Protein AF-F0G8I0-F1 (afdb_monomer)

Nearest PDB structures (foldseek):
  6bz1-assembly1_C  TM=3.722E-01  e=6.998E+00  Homo sapiens
  8k6n-assembly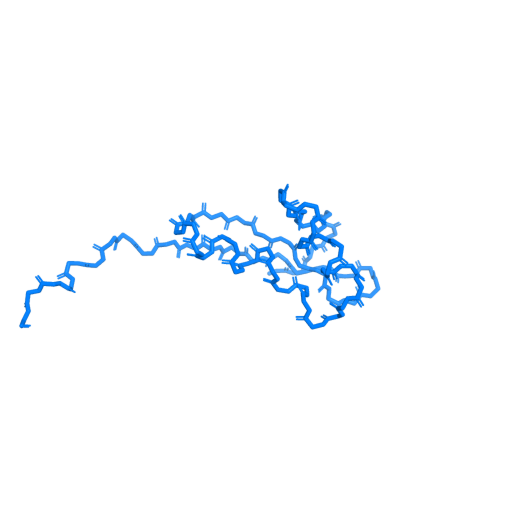1_E  TM=2.847E-01  e=9.162E+00  Homo sapiens

Secondary structure (DSSP, 8-state):
-EE-SPPPPPSSHHHHHHHHH-GGGGGHHHHHHHHTT--EEEEEEEETTEEEEEEE-----------

Mean predicted aligned error: 6.4 Å

Structure (mmCIF, N/CA/C/O backbone):
data_AF-F0G8I0-F1
#
_entry.id   AF-F0G8I0-F1
#
loop_
_atom_site.group_PDB
_atom_site.id
_atom_site.type_symbol
_atom_site.label_atom_id
_atom_site.label_alt_id
_atom_site.label_comp_id
_atom_site.label_asym_id
_atom_site.label_entity_id
_atom_site.label_seq_id
_atom_site.pdbx_PDB_ins_code
_atom_site.Cartn_x
_atom_site.Cartn_y
_atom_site.Cartn_z
_atom_site.occupancy
_atom_site.B_iso_or_equiv
_atom_site.auth_seq_id
_atom_site.auth_comp_id
_atom_site.auth_asym_id
_atom_site.auth_atom_id
_atom_site.pdbx_PDB_model_num
ATOM 1 N N . GLN A 1 1 ? -6.333 3.416 -8.468 1.00 87.69 1 GLN A N 1
ATOM 2 C CA . GLN A 1 1 ? -7.779 3.650 -8.244 1.00 87.69 1 GLN A CA 1
ATOM 3 C C . GLN A 1 1 ? -8.007 3.972 -6.769 1.00 87.69 1 GLN A C 1
ATOM 5 O O . GLN A 1 1 ? -7.280 3.424 -5.956 1.00 87.69 1 GLN A O 1
ATOM 10 N N . LEU A 1 2 ? -8.948 4.848 -6.396 1.00 90.62 2 LEU A N 1
ATOM 11 C CA . LEU A 1 2 ? -9.312 5.016 -4.976 1.00 90.62 2 LEU A CA 1
ATOM 12 C C . LEU A 1 2 ? -10.202 3.851 -4.531 1.00 90.62 2 LEU A C 1
ATOM 14 O O . LEU A 1 2 ? -11.082 3.436 -5.284 1.00 90.62 2 LEU A O 1
ATOM 18 N N . THR A 1 3 ? -9.950 3.313 -3.345 1.00 90.44 3 THR A N 1
ATOM 19 C CA . THR A 1 3 ? -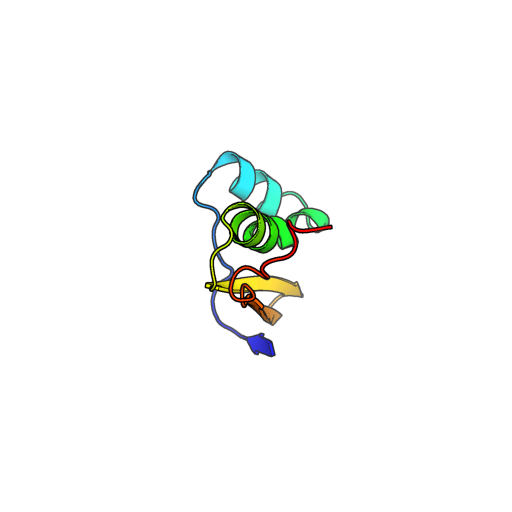10.635 2.132 -2.815 1.00 90.44 3 THR A CA 1
ATOM 20 C C . THR A 1 3 ? -10.866 2.261 -1.314 1.00 90.44 3 THR A C 1
ATOM 22 O O . THR A 1 3 ? -10.115 2.949 -0.622 1.00 90.44 3 THR A O 1
ATOM 25 N N . ASP A 1 4 ? -11.889 1.563 -0.831 1.00 88.31 4 ASP A N 1
ATOM 26 C CA . ASP A 1 4 ? -12.154 1.365 0.597 1.00 88.31 4 ASP A CA 1
ATOM 27 C C . ASP A 1 4 ? -11.523 0.057 1.118 1.00 88.31 4 ASP A C 1
ATOM 29 O O . ASP A 1 4 ? -11.464 -0.186 2.320 1.00 88.31 4 ASP A O 1
ATOM 33 N N . ALA A 1 5 ? -10.989 -0.784 0.220 1.00 90.31 5 ALA A N 1
ATOM 34 C CA . ALA A 1 5 ? -10.333 -2.038 0.583 1.00 90.31 5 ALA A CA 1
ATOM 35 C C . ALA A 1 5 ? -9.210 -1.814 1.615 1.00 90.31 5 ALA A C 1
ATOM 37 O O . ALA A 1 5 ? -8.539 -0.784 1.561 1.00 90.31 5 ALA A O 1
ATOM 38 N N . PRO A 1 6 ? -8.973 -2.756 2.545 1.00 89.69 6 PRO A N 1
ATOM 39 C CA . PRO A 1 6 ? -7.930 -2.600 3.553 1.00 89.69 6 PRO A CA 1
ATOM 40 C C . PRO A 1 6 ? -6.543 -2.466 2.912 1.00 89.69 6 PRO A C 1
ATOM 42 O O . PRO A 1 6 ? -6.266 -3.073 1.874 1.00 89.69 6 PRO A O 1
ATOM 45 N N . ALA A 1 7 ? -5.666 -1.685 3.548 1.00 91.75 7 ALA A N 1
ATOM 46 C CA . ALA A 1 7 ? -4.288 -1.524 3.101 1.00 91.75 7 ALA A CA 1
ATOM 47 C C . ALA A 1 7 ? -3.544 -2.866 3.101 1.00 91.75 7 ALA A C 1
ATOM 49 O O . ALA A 1 7 ? -3.736 -3.713 3.977 1.00 91.75 7 ALA A O 1
ATOM 50 N N . THR A 1 8 ? -2.675 -3.057 2.112 1.00 93.69 8 THR A N 1
ATOM 51 C CA . THR A 1 8 ? -1.858 -4.262 2.000 1.00 93.69 8 THR A CA 1
ATOM 52 C C . THR A 1 8 ? -0.842 -4.300 3.134 1.00 93.69 8 THR A C 1
ATOM 54 O O . THR A 1 8 ? 0.008 -3.417 3.247 1.00 93.69 8 THR A O 1
ATOM 57 N N . MET A 1 9 ? -0.923 -5.347 3.952 1.00 93.25 9 MET A N 1
ATOM 58 C CA . MET A 1 9 ? 0.025 -5.596 5.035 1.00 93.25 9 MET A CA 1
ATOM 59 C C . MET A 1 9 ? 1.313 -6.220 4.504 1.00 93.25 9 MET A C 1
ATOM 61 O O . MET A 1 9 ? 1.287 -7.068 3.608 1.00 93.25 9 MET A O 1
ATOM 65 N N . LEU A 1 10 ? 2.440 -5.843 5.098 1.00 91.25 10 LEU A N 1
ATOM 66 C CA . LEU A 1 10 ? 3.723 -6.488 4.850 1.00 91.25 10 LEU A CA 1
ATOM 67 C C . LEU A 1 10 ? 3.832 -7.791 5.645 1.00 91.25 10 LEU A C 1
ATOM 69 O O . LEU A 1 10 ? 3.427 -7.876 6.801 1.00 91.25 10 LEU A O 1
ATOM 73 N N . ALA A 1 11 ? 4.453 -8.805 5.039 1.00 89.56 11 ALA A N 1
ATOM 74 C CA . ALA A 1 11 ? 4.732 -10.075 5.714 1.00 89.56 11 ALA A CA 1
ATOM 75 C C . ALA A 1 11 ? 5.780 -9.934 6.838 1.00 89.56 11 ALA A C 1
ATOM 77 O O . ALA A 1 11 ? 5.808 -10.733 7.773 1.00 89.56 11 ALA A O 1
ATOM 78 N N . HIS A 1 12 ? 6.643 -8.918 6.751 1.0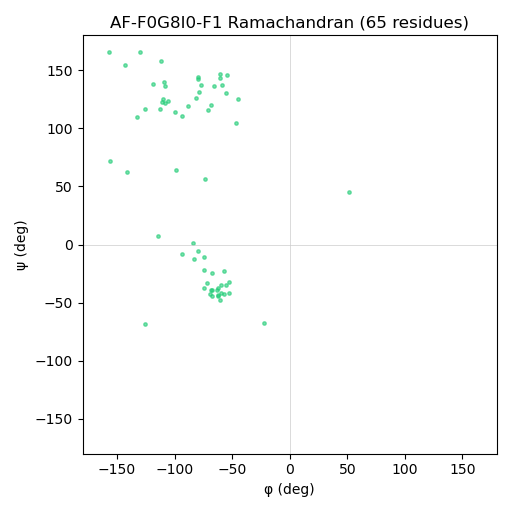0 91.69 12 HIS A N 1
ATOM 79 C CA . HIS A 1 12 ? 7.702 -8.650 7.718 1.00 91.69 12 HIS A CA 1
ATOM 80 C C . HIS A 1 12 ? 7.221 -7.649 8.772 1.00 91.69 12 HIS A C 1
ATOM 82 O O . HIS A 1 12 ? 7.067 -6.463 8.479 1.00 91.69 12 HIS A O 1
ATOM 88 N N . ALA A 1 13 ? 7.042 -8.117 10.009 1.00 91.19 13 ALA A N 1
ATOM 89 C CA . ALA A 1 13 ? 6.504 -7.313 11.110 1.00 91.19 13 ALA A CA 1
ATOM 90 C C . ALA A 1 13 ? 7.285 -6.009 11.370 1.00 91.19 13 ALA A C 1
ATOM 92 O O . ALA A 1 13 ? 6.685 -4.987 11.687 1.00 91.19 13 ALA A O 1
ATOM 93 N N . GLU A 1 14 ? 8.609 -6.012 11.193 1.00 92.56 14 GLU A N 1
ATOM 94 C CA . GLU A 1 14 ? 9.441 -4.812 11.371 1.00 92.56 14 GLU A CA 1
ATOM 95 C C . GLU A 1 14 ? 9.163 -3.743 10.303 1.00 92.56 14 GLU A C 1
ATOM 97 O O . GLU A 1 14 ? 9.084 -2.552 10.609 1.00 92.56 14 GLU A O 1
ATOM 102 N N . LEU A 1 15 ? 8.953 -4.164 9.052 1.00 91.50 15 LEU A N 1
ATOM 103 C CA . LEU A 1 15 ? 8.598 -3.250 7.965 1.00 91.50 15 LEU A CA 1
ATOM 104 C C . LEU A 1 15 ? 7.162 -2.739 8.120 1.00 91.50 15 LEU A C 1
ATOM 106 O O . LEU A 1 15 ? 6.887 -1.583 7.808 1.00 91.50 15 LEU A O 1
ATOM 110 N N . GLU A 1 16 ? 6.263 -3.562 8.658 1.00 93.50 16 GLU A N 1
ATOM 111 C CA . GLU A 1 16 ? 4.888 -3.162 8.964 1.00 93.50 16 GLU A CA 1
ATOM 112 C C . GLU A 1 16 ? 4.822 -2.138 10.110 1.00 93.50 16 GLU A C 1
ATOM 114 O O . GLU A 1 16 ? 4.075 -1.155 10.042 1.00 93.50 16 GLU A O 1
ATOM 119 N N . ALA A 1 17 ? 5.664 -2.304 11.134 1.00 93.31 17 ALA A N 1
ATOM 120 C CA . ALA A 1 17 ? 5.822 -1.321 12.201 1.00 93.31 17 ALA A CA 1
ATOM 121 C C . ALA A 1 17 ? 6.345 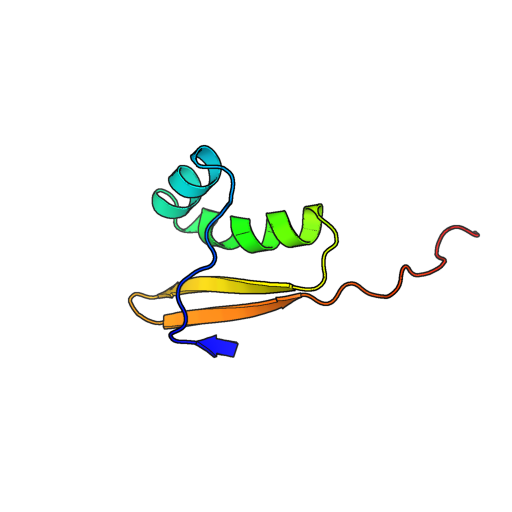0.019 11.654 1.00 93.31 17 ALA A C 1
ATOM 123 O O . ALA A 1 17 ? 5.804 1.077 11.986 1.00 93.31 17 ALA A O 1
ATOM 124 N N . LEU A 1 18 ? 7.339 -0.016 10.756 1.00 92.94 18 LEU A N 1
ATOM 125 C CA . LEU A 1 18 ? 7.852 1.179 10.079 1.00 92.94 18 LEU A CA 1
ATOM 126 C C . LEU A 1 18 ? 6.773 1.859 9.224 1.00 92.94 18 LEU A C 1
ATOM 128 O O . LEU A 1 18 ? 6.626 3.079 9.283 1.00 92.94 18 LEU A O 1
ATOM 132 N N . ARG A 1 19 ? 5.999 1.081 8.460 1.00 92.94 19 ARG A N 1
ATOM 133 C CA . ARG A 1 19 ? 4.890 1.568 7.626 1.00 92.94 19 ARG A CA 1
ATOM 134 C C . ARG A 1 19 ? 3.846 2.322 8.451 1.00 92.94 19 ARG A C 1
ATOM 136 O O . ARG A 1 19 ? 3.385 3.381 8.036 1.00 92.94 19 ARG A O 1
ATOM 143 N N . THR A 1 20 ? 3.510 1.793 9.627 1.00 91.00 20 THR A N 1
ATOM 144 C CA . THR A 1 20 ? 2.502 2.372 10.528 1.00 91.00 20 THR A CA 1
ATOM 145 C C . THR A 1 20 ? 3.021 3.624 11.243 1.00 91.00 20 THR A C 1
ATOM 147 O O . THR A 1 20 ? 2.283 4.591 11.415 1.00 91.00 20 THR A O 1
ATOM 150 N N . GLY A 1 21 ? 4.300 3.638 11.635 1.00 91.38 21 GLY A N 1
ATOM 151 C CA . GLY A 1 21 ? 4.920 4.763 12.346 1.00 91.38 21 GLY A C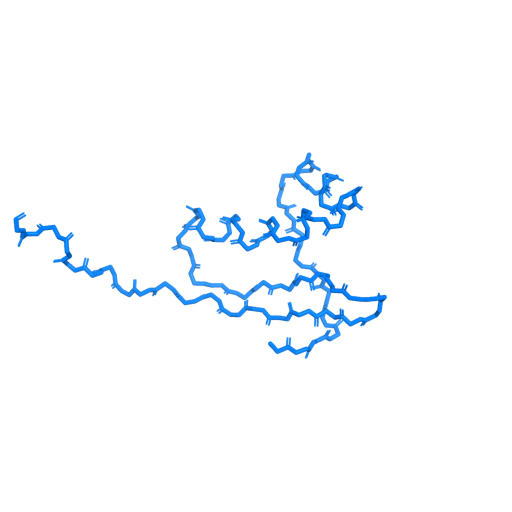A 1
ATOM 152 C C . GLY A 1 21 ? 5.420 5.904 11.452 1.00 91.38 21 GLY A C 1
ATOM 153 O O . GLY A 1 21 ? 5.753 6.971 11.965 1.00 91.38 21 GLY A O 1
ATOM 154 N N . ASN A 1 22 ? 5.497 5.705 10.133 1.00 91.06 22 ASN A N 1
ATOM 155 C CA . ASN A 1 22 ? 6.052 6.679 9.197 1.00 91.06 22 ASN A CA 1
ATOM 156 C C . ASN A 1 22 ? 5.139 6.882 7.969 1.00 91.06 22 ASN A C 1
ATOM 158 O O . ASN A 1 22 ? 5.107 6.032 7.078 1.00 91.06 22 ASN A O 1
ATOM 162 N N . PRO A 1 23 ? 4.481 8.050 7.838 1.00 86.31 23 PRO A N 1
ATOM 163 C CA . PRO A 1 23 ? 3.670 8.407 6.672 1.00 86.31 23 PRO A CA 1
ATOM 164 C C . PRO A 1 23 ? 4.379 8.266 5.319 1.00 86.31 23 PRO A C 1
ATOM 166 O O . PRO A 1 23 ? 3.741 7.945 4.319 1.00 86.31 23 PRO A O 1
ATOM 169 N N . ALA A 1 24 ? 5.695 8.491 5.267 1.00 88.38 24 ALA A N 1
ATOM 170 C CA . ALA A 1 24 ? 6.475 8.345 4.040 1.00 88.38 24 ALA A CA 1
ATOM 171 C C . ALA A 1 24 ? 6.720 6.871 3.668 1.00 88.38 24 ALA A C 1
ATOM 173 O O . ALA A 1 24 ? 6.956 6.554 2.505 1.00 88.38 24 AL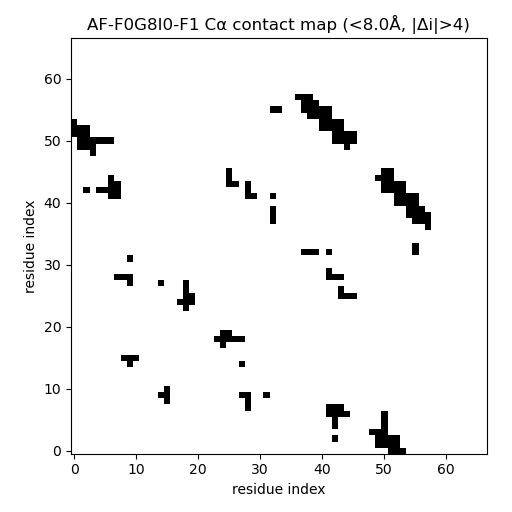A A O 1
ATOM 174 N N . ALA A 1 25 ? 6.626 5.953 4.635 1.00 92.31 25 ALA A N 1
ATOM 175 C CA . ALA A 1 25 ? 6.845 4.523 4.440 1.00 92.31 25 ALA A CA 1
ATOM 176 C C . ALA A 1 25 ? 5.601 3.775 3.924 1.00 92.31 25 ALA A C 1
ATOM 178 O O . ALA A 1 25 ? 5.655 2.569 3.696 1.00 92.31 25 ALA A O 1
ATOM 179 N N . ARG A 1 26 ? 4.482 4.467 3.672 1.00 91.69 26 ARG A N 1
ATOM 180 C CA . ARG A 1 26 ? 3.240 3.861 3.153 1.00 91.69 26 ARG A CA 1
ATOM 181 C C . ARG A 1 26 ? 3.422 3.126 1.825 1.00 91.69 26 ARG A C 1
ATOM 183 O O . ARG A 1 26 ? 2.647 2.228 1.531 1.00 91.69 26 ARG A O 1
ATOM 190 N N . VAL A 1 27 ? 4.457 3.469 1.053 1.00 92.44 27 VAL A N 1
ATOM 191 C CA . VAL A 1 27 ? 4.798 2.829 -0.229 1.00 92.44 27 VAL A CA 1
ATOM 192 C C . VAL A 1 27 ? 5.541 1.491 -0.077 1.00 92.44 27 VAL A C 1
ATOM 194 O O . VAL A 1 27 ? 5.764 0.801 -1.068 1.00 92.44 27 VAL A O 1
ATOM 197 N N . LEU A 1 28 ? 5.917 1.077 1.139 1.00 94.31 28 LEU A N 1
ATOM 198 C CA . LEU A 1 28 ? 6.656 -0.172 1.367 1.00 94.31 28 LEU A CA 1
ATOM 199 C C . LEU A 1 28 ? 6.007 -1.430 0.745 1.00 94.31 28 LEU A C 1
ATOM 201 O O . LEU A 1 28 ? 6.750 -2.199 0.137 1.00 94.31 28 LEU A O 1
ATOM 205 N N . PRO A 1 29 ? 4.67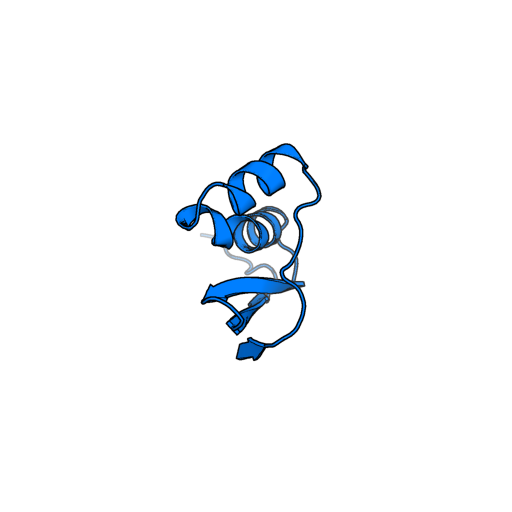3 -1.647 0.796 1.00 92.81 29 PRO A N 1
ATOM 206 C CA . PRO A 1 29 ? 4.042 -2.794 0.132 1.00 92.81 29 PRO A CA 1
ATOM 207 C C . PRO A 1 29 ? 4.265 -2.817 -1.386 1.00 92.81 29 PRO A C 1
ATOM 209 O O . PRO A 1 29 ? 4.437 -3.878 -1.980 1.00 92.81 29 PRO A O 1
ATOM 212 N N . LEU A 1 30 ? 4.310 -1.641 -2.021 1.00 92.75 30 LEU A N 1
ATOM 213 C CA . LEU A 1 30 ? 4.622 -1.527 -3.444 1.00 92.75 30 LEU A CA 1
ATOM 214 C C . LEU A 1 30 ? 6.089 -1.881 -3.716 1.00 92.75 30 LEU A C 1
ATOM 216 O O . LEU A 1 30 ? 6.381 -2.594 -4.672 1.00 92.75 30 LEU A O 1
ATOM 220 N N . LEU A 1 31 ? 7.013 -1.415 -2.874 1.00 93.38 31 LEU A N 1
ATOM 221 C CA . LEU A 1 31 ? 8.435 -1.740 -3.009 1.00 93.38 31 LEU A CA 1
ATOM 222 C C . LEU A 1 31 ? 8.703 -3.242 -2.837 1.00 93.38 31 LEU A C 1
ATOM 224 O O . LEU A 1 31 ? 9.498 -3.793 -3.595 1.00 93.38 31 LEU A O 1
ATOM 228 N N . ASP A 1 32 ? 8.014 -3.907 -1.907 1.00 92.06 32 ASP A N 1
ATOM 229 C CA . ASP A 1 32 ? 8.079 -5.364 -1.723 1.00 92.06 32 ASP A CA 1
ATOM 230 C C . ASP A 1 32 ? 7.621 -6.113 -2.987 1.00 92.06 32 ASP A C 1
ATOM 232 O O . ASP A 1 32 ? 8.343 -6.964 -3.512 1.00 92.06 32 ASP A O 1
ATOM 236 N N . ALA A 1 33 ? 6.478 -5.716 -3.557 1.00 91.19 33 ALA A N 1
ATOM 237 C CA . ALA A 1 33 ? 5.959 -6.285 -4.800 1.00 91.19 33 ALA A CA 1
ATOM 238 C C . ALA A 1 33 ? 6.919 -6.109 -5.991 1.00 91.19 33 ALA A C 1
ATOM 240 O O . ALA A 1 33 ? 7.122 -7.037 -6.784 1.00 91.19 33 ALA A O 1
ATOM 241 N N . LEU A 1 34 ? 7.534 -4.927 -6.101 1.00 90.88 34 LEU A N 1
ATOM 242 C CA . LEU A 1 34 ? 8.516 -4.618 -7.139 1.00 90.88 34 LEU A CA 1
ATOM 243 C C . LEU A 1 34 ? 9.805 -5.425 -6.958 1.00 90.88 34 LEU A C 1
ATOM 245 O O . LEU A 1 34 ? 10.302 -6.003 -7.926 1.00 90.88 34 LEU A O 1
ATOM 249 N N . ALA A 1 35 ? 10.315 -5.522 -5.728 1.00 91.31 35 ALA A N 1
ATOM 250 C CA . ALA A 1 35 ? 11.490 -6.326 -5.400 1.00 91.31 35 ALA A CA 1
ATOM 251 C C . ALA A 1 35 ? 11.256 -7.818 -5.685 1.00 91.31 35 ALA A C 1
ATOM 253 O O . ALA A 1 35 ? 12.140 -8.500 -6.204 1.00 91.31 35 ALA A O 1
ATOM 254 N N . ALA A 1 36 ? 10.043 -8.311 -5.422 1.00 90.00 36 ALA A N 1
ATOM 255 C CA . ALA A 1 36 ? 9.636 -9.679 -5.720 1.00 90.00 36 ALA A CA 1
ATOM 256 C C . ALA A 1 36 ? 9.371 -9.937 -7.216 1.00 90.00 36 ALA A C 1
ATOM 258 O O . ALA A 1 36 ? 9.216 -11.096 -7.606 1.00 90.00 36 ALA A O 1
AT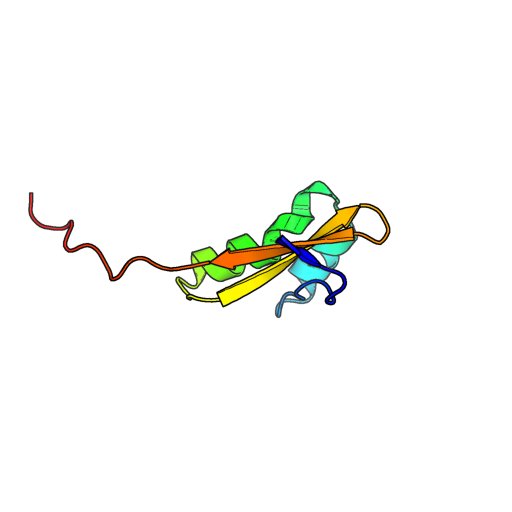OM 259 N N . ARG A 1 37 ? 9.314 -8.887 -8.051 1.00 88.62 37 ARG A N 1
ATOM 260 C CA . ARG A 1 37 ? 8.974 -8.944 -9.485 1.00 88.62 37 ARG A CA 1
ATOM 261 C C . ARG A 1 37 ? 7.663 -9.696 -9.739 1.00 88.62 37 ARG A C 1
ATOM 263 O O . ARG A 1 37 ? 7.588 -10.556 -10.615 1.00 88.62 37 ARG A O 1
ATOM 270 N N . ARG A 1 38 ? 6.628 -9.398 -8.948 1.00 85.81 38 ARG A N 1
ATOM 271 C CA . ARG A 1 38 ? 5.315 -10.054 -9.041 1.00 85.81 38 ARG A CA 1
ATOM 272 C C . ARG A 1 38 ? 4.272 -9.113 -9.622 1.00 85.81 38 ARG A C 1
ATOM 274 O O . ARG A 1 38 ? 4.171 -7.964 -9.201 1.00 85.81 38 ARG A O 1
ATOM 281 N N . THR A 1 39 ? 3.462 -9.634 -10.540 1.00 90.19 39 THR A N 1
ATOM 282 C CA . THR A 1 39 ? 2.205 -8.991 -10.930 1.00 90.19 39 THR A CA 1
ATOM 283 C C . THR A 1 39 ? 1.228 -9.135 -9.770 1.00 90.19 39 THR A C 1
ATOM 285 O O . THR A 1 39 ? 0.902 -10.253 -9.373 1.00 90.19 39 THR A O 1
ATOM 288 N N . THR A 1 40 ? 0.820 -8.020 -9.175 1.00 92.44 40 THR A N 1
ATOM 289 C CA . THR A 1 40 ? -0.016 -8.008 -7.970 1.00 92.44 40 THR A CA 1
ATOM 290 C C . THR A 1 40 ? -0.767 -6.692 -7.846 1.00 92.44 40 THR A C 1
ATOM 292 O O . THR A 1 40 ? -0.432 -5.706 -8.493 1.00 92.44 40 THR A O 1
ATOM 295 N N . CYS A 1 41 ? -1.765 -6.665 -6.978 1.00 93.44 41 CYS A N 1
ATOM 296 C CA . CYS A 1 41 ? -2.504 -5.471 -6.621 1.00 93.44 41 CYS A CA 1
ATOM 297 C C . CYS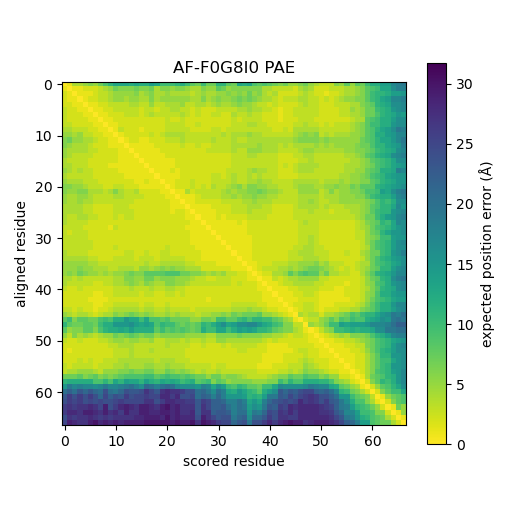 A 1 41 ? -2.153 -5.098 -5.174 1.00 93.44 41 CYS A C 1
ATOM 299 O O . CYS A 1 41 ? -2.242 -5.946 -4.285 1.00 93.44 41 CYS A O 1
ATOM 301 N N . VAL A 1 42 ? -1.706 -3.862 -4.941 1.00 94.06 42 VAL A N 1
ATOM 302 C CA . VAL A 1 42 ? -1.373 -3.347 -3.603 1.00 94.06 42 VAL A CA 1
ATOM 303 C C . VAL A 1 42 ? -2.253 -2.154 -3.261 1.00 94.06 42 VAL A C 1
ATOM 305 O O . VAL A 1 42 ? -2.488 -1.281 -4.092 1.00 94.06 42 VAL A O 1
ATOM 308 N N . VAL A 1 43 ? -2.734 -2.099 -2.025 1.00 94.81 43 VAL A N 1
ATOM 309 C CA . VAL A 1 43 ? -3.546 -1.001 -1.503 1.00 94.81 43 VAL A CA 1
ATOM 310 C C . VAL A 1 43 ? -2.708 -0.211 -0.506 1.00 94.81 43 VAL A C 1
ATOM 312 O O . VAL A 1 43 ? -2.211 -0.765 0.473 1.00 94.81 43 VAL A O 1
ATOM 315 N N . LEU A 1 44 ? -2.532 1.081 -0.766 1.00 92.69 44 LEU A N 1
ATOM 316 C CA . LEU A 1 44 ? -1.706 1.990 0.021 1.00 92.69 44 LEU A CA 1
ATOM 317 C C . LEU A 1 44 ? -2.590 2.971 0.792 1.00 92.69 44 LEU A C 1
ATOM 319 O O . LEU A 1 44 ? -3.563 3.501 0.248 1.00 92.69 44 LEU A O 1
ATOM 323 N N . ASP A 1 45 ? -2.214 3.261 2.036 1.00 89.50 45 ASP A N 1
ATOM 324 C CA . ASP A 1 45 ? -2.833 4.342 2.803 1.00 89.50 45 ASP A CA 1
ATOM 325 C C . ASP A 1 45 ? -2.511 5.696 2.156 1.00 89.50 45 ASP A C 1
ATOM 327 O O . ASP A 1 45 ? -1.369 5.949 1.758 1.00 89.50 45 ASP A O 1
ATOM 331 N N . TYR A 1 46 ? -3.507 6.578 2.055 1.00 82.50 46 TYR A N 1
ATOM 332 C CA . TYR A 1 46 ? -3.333 7.907 1.467 1.00 82.50 46 TYR A CA 1
ATOM 333 C C . TYR A 1 46 ? -3.792 9.016 2.421 1.00 82.50 46 TYR A C 1
ATOM 335 O O . TYR A 1 46 ? -2.947 9.746 2.945 1.00 82.50 46 TYR A O 1
ATOM 343 N N . LEU A 1 47 ? -5.099 9.104 2.684 1.00 79.12 47 LEU A N 1
ATOM 344 C CA . LEU A 1 47 ? -5.750 10.045 3.613 1.00 79.12 47 LEU A CA 1
ATOM 345 C C . LEU A 1 47 ? -6.690 9.269 4.552 1.00 79.12 47 LEU A C 1
ATOM 347 O O . LEU A 1 47 ? -6.985 8.122 4.237 1.00 79.12 47 LEU A O 1
ATOM 351 N N . ASP A 1 48 ? -7.153 9.886 5.651 1.00 76.44 48 ASP A N 1
ATOM 352 C CA . ASP A 1 48 ? -7.916 9.268 6.762 1.00 76.44 48 ASP A CA 1
ATOM 353 C C . ASP A 1 48 ? -8.651 7.960 6.414 1.00 76.44 48 ASP A C 1
ATOM 355 O O . ASP A 1 48 ? -8.231 6.891 6.852 1.00 76.44 48 ASP A O 1
ATOM 359 N N . ASP A 1 49 ? -9.679 8.033 5.564 1.00 77.44 49 ASP A N 1
ATOM 360 C CA . ASP A 1 49 ? -10.479 6.872 5.142 1.00 77.44 49 ASP A CA 1
ATOM 361 C C . ASP A 1 49 ? -10.347 6.538 3.649 1.00 77.44 49 ASP A C 1
ATOM 363 O O . ASP A 1 49 ? -11.056 5.690 3.120 1.00 77.44 49 ASP A O 1
ATOM 367 N N . THR A 1 50 ? -9.442 7.198 2.922 1.00 85.62 50 THR A N 1
ATOM 368 C CA . THR A 1 50 ? -9.277 6.955 1.483 1.00 85.62 50 THR A CA 1
ATOM 369 C C . THR A 1 50 ? -7.955 6.268 1.198 1.00 85.62 50 THR A C 1
ATOM 371 O O . THR A 1 50 ? -6.881 6.803 1.483 1.00 85.62 50 THR A O 1
ATOM 374 N N . ARG A 1 51 ? -8.029 5.098 0.560 1.00 92.62 51 ARG A N 1
ATOM 375 C CA . ARG A 1 51 ? -6.861 4.308 0.164 1.00 92.62 51 ARG A CA 1
ATOM 376 C C . ARG A 1 51 ? -6.721 4.278 -1.348 1.00 92.62 51 ARG A C 1
ATOM 378 O O . ARG A 1 51 ? -7.674 4.497 -2.097 1.00 92.62 51 ARG A O 1
ATOM 385 N N . VAL A 1 52 ? -5.506 4.014 -1.809 1.00 93.00 52 VAL A N 1
ATOM 386 C CA . VAL A 1 52 ? -5.176 3.937 -3.232 1.00 93.00 52 VAL A CA 1
ATOM 387 C C . VAL A 1 52 ? -4.809 2.504 -3.571 1.00 93.00 52 VAL A C 1
ATOM 389 O O . VAL A 1 52 ? -3.807 1.983 -3.098 1.00 93.00 52 VAL A O 1
ATOM 392 N N . GLN A 1 53 ? -5.597 1.888 -4.439 1.00 94.31 53 GLN A N 1
ATOM 393 C CA . GLN A 1 53 ? -5.247 0.651 -5.112 1.00 94.31 53 GLN A CA 1
ATOM 394 C C . GLN A 1 53 ? -4.289 0.930 -6.274 1.00 94.31 53 GLN A C 1
ATOM 396 O O . GLN A 1 53 ? -4.553 1.799 -7.117 1.00 94.31 53 GLN A O 1
ATOM 401 N N . VAL A 1 54 ? -3.209 0.163 -6.331 1.00 93.06 54 VAL A N 1
ATOM 402 C CA . VAL A 1 54 ? -2.191 0.184 -7.375 1.00 93.06 54 VAL A CA 1
ATOM 403 C C . VAL A 1 54 ? -2.043 -1.223 -7.931 1.00 93.06 54 VAL A C 1
ATOM 405 O O . VAL A 1 54 ? -1.627 -2.146 -7.232 1.00 93.06 54 VAL A O 1
ATOM 408 N N . ASP A 1 55 ? -2.361 -1.369 -9.208 1.00 93.38 55 ASP A N 1
ATOM 409 C CA . ASP A 1 55 ? -2.143 -2.601 -9.948 1.00 93.38 55 ASP A CA 1
ATOM 410 C C . ASP A 1 55 ? -0.734 -2.579 -10.549 1.00 93.38 55 ASP A C 1
ATOM 412 O O . ASP A 1 55 ? -0.372 -1.697 -11.329 1.00 93.38 55 ASP A O 1
ATOM 416 N N . VAL A 1 56 ? 0.081 -3.544 -10.141 1.00 90.69 56 VAL A N 1
ATOM 417 C CA . VAL A 1 56 ? 1.456 -3.733 -10.591 1.00 90.69 56 VAL A CA 1
ATOM 418 C C . VAL A 1 56 ? 1.449 -4.825 -11.646 1.00 90.69 56 VAL A C 1
ATOM 420 O O . VAL A 1 56 ? 1.181 -5.984 -11.338 1.00 90.69 56 VAL A O 1
ATOM 423 N N . ALA A 1 57 ? 1.773 -4.463 -12.883 1.00 90.56 57 ALA A N 1
ATOM 424 C CA . ALA A 1 57 ? 2.015 -5.408 -13.962 1.00 90.56 57 ALA A CA 1
ATOM 425 C C . ALA A 1 57 ? 3.517 -5.485 -14.231 1.00 90.56 57 ALA A C 1
ATOM 427 O O . ALA A 1 57 ? 4.159 -4.467 -14.495 1.00 90.56 57 ALA A O 1
ATOM 428 N N . MET A 1 58 ? 4.079 -6.689 -14.158 1.00 85.25 58 MET A N 1
ATOM 429 C CA . MET A 1 58 ? 5.440 -6.910 -14.626 1.00 85.25 58 MET A CA 1
ATOM 430 C C . MET A 1 58 ? 5.389 -7.081 -16.140 1.00 85.25 58 MET A C 1
ATOM 432 O O . MET A 1 58 ? 4.624 -7.927 -16.608 1.00 85.25 58 MET A O 1
ATOM 436 N N . PRO A 1 59 ? 6.165 -6.305 -16.913 1.00 79.12 59 PRO A N 1
ATOM 437 C CA . PRO A 1 59 ? 6.315 -6.612 -18.323 1.00 79.12 59 PRO A CA 1
ATOM 438 C C . PRO A 1 59 ? 6.892 -8.025 -18.434 1.00 79.12 59 PRO A C 1
ATOM 440 O O . PRO A 1 59 ? 7.809 -8.375 -17.677 1.00 79.12 59 PRO A O 1
ATOM 443 N N . ASP A 1 60 ? 6.360 -8.830 -19.360 1.00 67.81 60 ASP A N 1
ATOM 444 C CA . ASP A 1 60 ? 7.039 -10.045 -19.810 1.00 67.81 60 ASP A CA 1
ATOM 445 C C . ASP A 1 60 ? 8.499 -9.680 -20.033 1.00 67.81 60 ASP A C 1
ATOM 447 O O . ASP A 1 60 ? 8.773 -8.674 -20.689 1.00 67.81 60 ASP A O 1
ATOM 451 N N . ALA A 1 61 ? 9.410 -10.412 -19.383 1.00 63.06 61 ALA A N 1
ATOM 452 C CA . ALA A 1 61 ? 10.813 -10.040 -19.304 1.00 63.06 61 ALA A CA 1
ATOM 453 C C . ALA A 1 61 ? 11.317 -9.631 -20.693 1.00 63.06 61 ALA A C 1
ATOM 455 O O . ALA A 1 61 ? 11.510 -10.487 -21.558 1.00 63.06 61 ALA A O 1
ATOM 456 N N . SER A 1 62 ? 11.489 -8.320 -20.906 1.00 57.59 62 SER A N 1
ATOM 457 C CA . SER A 1 62 ? 12.004 -7.815 -22.169 1.00 57.59 62 SER A CA 1
ATOM 458 C C . SER A 1 62 ? 13.338 -8.512 -22.416 1.00 57.59 62 SER A C 1
ATOM 460 O O . SER A 1 62 ? 14.173 -8.539 -21.501 1.00 57.59 62 SER A O 1
ATOM 462 N N . PRO A 1 63 ? 13.572 -9.082 -23.609 1.00 56.28 63 PRO A N 1
ATOM 463 C CA . PRO A 1 63 ? 14.847 -9.681 -23.965 1.00 56.28 63 PRO A CA 1
ATOM 464 C C . PRO A 1 63 ? 15.881 -8.573 -24.216 1.00 56.28 63 PRO A C 1
ATOM 466 O O . PRO A 1 63 ? 16.479 -8.494 -25.277 1.00 56.28 63 PRO A O 1
ATOM 469 N N . GLU A 1 64 ? 16.106 -7.684 -23.251 1.00 63.22 64 GLU A N 1
ATOM 470 C CA . GLU A 1 64 ? 17.146 -6.660 -23.319 1.00 63.22 64 GLU A CA 1
ATOM 471 C C . GLU A 1 64 ? 18.366 -7.135 -22.526 1.00 63.22 64 GLU A C 1
ATOM 473 O O . GLU A 1 64 ? 18.741 -6.610 -21.481 1.00 63.22 64 GLU A O 1
ATOM 478 N N . ARG A 1 65 ? 18.956 -8.223 -23.029 1.00 58.38 65 ARG A N 1
ATOM 479 C CA . ARG A 1 65 ? 20.359 -8.601 -22.814 1.00 58.38 65 ARG A CA 1
ATOM 480 C C . ARG A 1 65 ? 20.915 -9.187 -24.109 1.00 58.38 65 ARG A C 1
ATOM 482 O O . ARG A 1 65 ? 21.260 -10.361 -24.172 1.00 58.38 65 ARG A O 1
ATOM 489 N N . ALA A 1 66 ? 20.950 -8.360 -25.147 1.00 51.34 66 ALA A N 1
ATOM 490 C CA . ALA A 1 66 ? 21.723 -8.604 -26.358 1.00 51.34 66 ALA A CA 1
ATOM 491 C C . ALA A 1 66 ? 22.019 -7.267 -27.056 1.00 51.34 66 ALA A C 1
ATOM 493 O O . ALA A 1 66 ? 21.432 -6.965 -28.091 1.00 51.34 66 ALA A O 1
ATOM 494 N N . GLN A 1 67 ? 22.908 -6.454 -26.482 1.00 46.91 67 GLN A N 1
ATOM 495 C CA . GLN A 1 67 ? 23.674 -5.470 -27.249 1.00 46.91 67 GLN A CA 1
ATOM 496 C C . GLN A 1 67 ? 25.020 -5.227 -26.573 1.00 46.91 67 GLN A C 1
ATOM 498 O O . GLN A 1 67 ? 25.017 -4.971 -25.348 1.00 46.91 67 GLN A O 1
#

Foldseek 3Di:
DKDQDDFDADPDVVLNVVCVVDVVSQCVVVVVCVVVLDQDWGWGDDDDRIIDIDGDDRPPPPPPPDD

Radius of gyration: 14.06 Å; Cα contacts (8 Å, |Δi|>4): 91; chains: 1; bounding box: 36×20×40 Å

Solvent-accessible surface area (backbone atoms only — not comparable to full-atom values): 4140 Å² total; per-residue (Å²): 85,82,38,81,66,74,60,51,78,53,93,47,66,71,59,38,52,44,30,73,76,30,86,85,38,39,55,49,52,56,52,52,36,58,76,68,68,46,66,46,76,41,29,29,74,74,51,101,81,45,22,38,39,43,80,42,77,61,74,75,80,72,86,83,84,81,130

Sequence (67 aa):
QLTDAPATMLAHAELEALRTGNPAARVLPLLDALAARRTTCVVLDYLDDTRVQVDVAMPDASPERAQ

pLDDT: mean 86.4, std 11.33, range [46.91, 94.81]